Protein AF-A0A9D9SNJ2-F1 (afdb_monomer_lite)

Sequence (115 aa):
MTSITRQRAMQVLRLVGAPLLLAGVVWLAGPRAIWEAVQGADAGWLLAGLLCATLGNASAALRWAELARWLGHRVHPRWALTVYFKAVAVNALLPGAVVGGDMFRAWQLHRDGCA

Structure (mmCIF, N/CA/C/O backbone):
data_AF-A0A9D9SNJ2-F1
#
_entry.id   AF-A0A9D9SNJ2-F1
#
loop_
_atom_site.group_PDB
_atom_site.id
_atom_site.type_symbol
_atom_site.label_atom_id
_atom_site.label_alt_id
_atom_site.label_comp_id
_atom_site.label_asym_id
_atom_site.label_entity_id
_atom_site.label_seq_id
_atom_site.pdbx_PDB_ins_code
_atom_site.Cartn_x
_atom_site.Cartn_y
_atom_site.Cartn_z
_atom_site.occupancy
_atom_site.B_iso_or_equiv
_atom_site.auth_seq_id
_atom_site.auth_comp_id
_atom_site.auth_asym_id
_atom_site.auth_atom_id
_atom_site.pdbx_PDB_model_num
ATOM 1 N N . MET A 1 1 ? -19.677 -31.912 -11.776 1.00 51.88 1 MET A N 1
ATOM 2 C CA . MET A 1 1 ? -20.641 -31.102 -10.987 1.00 51.88 1 MET A CA 1
ATOM 3 C C . MET A 1 1 ? -20.180 -30.765 -9.562 1.00 51.88 1 MET A C 1
ATOM 5 O O . MET A 1 1 ? -20.664 -29.783 -9.024 1.00 51.88 1 MET A O 1
ATOM 9 N N . THR A 1 2 ? -19.223 -31.478 -8.957 1.00 57.94 2 THR A N 1
ATOM 10 C CA . THR A 1 2 ? -18.704 -31.206 -7.594 1.00 57.94 2 THR A CA 1
ATOM 11 C C . THR A 1 2 ? -17.737 -30.012 -7.489 1.00 57.94 2 THR A C 1
ATOM 13 O O . THR A 1 2 ? -17.614 -29.409 -6.423 1.00 57.94 2 THR A O 1
ATOM 16 N N . SER A 1 3 ? -17.076 -29.618 -8.585 1.00 61.44 3 SER A N 1
ATOM 17 C CA . SER A 1 3 ? -16.119 -28.496 -8.608 1.00 61.44 3 SER A CA 1
ATOM 18 C C . SER A 1 3 ? -16.778 -27.125 -8.409 1.00 61.44 3 SER A C 1
ATOM 20 O O . SER A 1 3 ? -16.258 -26.299 -7.662 1.00 61.44 3 SER A O 1
ATOM 22 N N . ILE A 1 4 ? -17.950 -26.902 -9.015 1.00 65.25 4 ILE A N 1
ATOM 23 C CA . ILE A 1 4 ? -18.662 -25.613 -8.993 1.00 65.25 4 ILE A CA 1
ATOM 24 C C . ILE A 1 4 ? -19.134 -25.268 -7.572 1.00 65.25 4 ILE A C 1
ATOM 26 O O . ILE A 1 4 ? -18.985 -24.129 -7.128 1.00 65.25 4 ILE A O 1
ATOM 30 N N . THR A 1 5 ? -19.638 -26.251 -6.821 1.00 75.94 5 THR A N 1
ATOM 31 C CA . THR A 1 5 ? -20.114 -26.061 -5.440 1.00 75.94 5 THR A CA 1
ATOM 32 C C . THR A 1 5 ? -18.968 -25.720 -4.488 1.00 75.9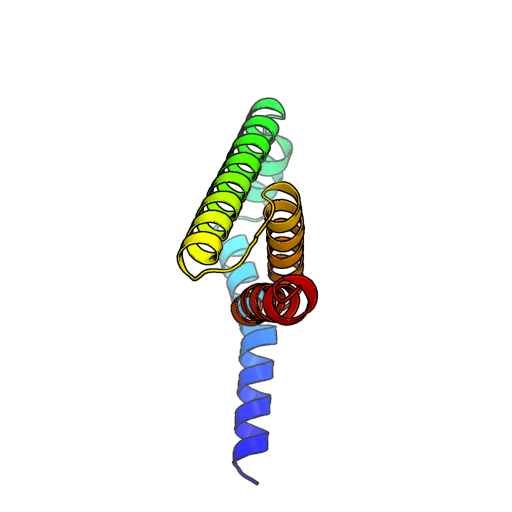4 5 THR A C 1
ATOM 34 O O . THR A 1 5 ? -19.084 -24.790 -3.691 1.00 75.94 5 THR A O 1
ATOM 37 N N . ARG A 1 6 ? -17.821 -26.402 -4.621 1.00 76.62 6 ARG A N 1
ATOM 38 C CA . ARG A 1 6 ? -16.612 -26.116 -3.830 1.00 76.62 6 ARG A CA 1
ATOM 39 C C . ARG A 1 6 ? -16.067 -24.716 -4.118 1.00 76.62 6 ARG A C 1
ATOM 41 O O . ARG A 1 6 ? -15.659 -24.009 -3.201 1.00 76.62 6 ARG A O 1
ATOM 48 N N . GLN A 1 7 ? -16.083 -24.305 -5.383 1.00 75.38 7 GLN A N 1
ATOM 49 C CA . GLN A 1 7 ? -15.572 -23.004 -5.806 1.00 75.38 7 GLN A CA 1
ATOM 50 C C . GLN A 1 7 ? -16.447 -21.852 -5.289 1.00 75.38 7 GLN A C 1
ATOM 52 O O . GLN A 1 7 ? -15.910 -20.885 -4.750 1.00 75.38 7 GLN A O 1
ATOM 57 N N . ARG A 1 8 ? -17.779 -21.993 -5.340 1.00 76.44 8 ARG A N 1
ATOM 58 C CA . ARG A 1 8 ? -18.719 -21.024 -4.748 1.00 76.44 8 ARG A CA 1
ATOM 59 C C . ARG A 1 8 ? -18.599 -20.947 -3.227 1.00 76.44 8 ARG A C 1
ATOM 61 O O . ARG A 1 8 ? -18.558 -19.849 -2.682 1.00 76.44 8 ARG A O 1
ATOM 68 N N . ALA A 1 9 ? -18.474 -22.086 -2.544 1.00 79.94 9 ALA A N 1
ATOM 69 C CA . ALA A 1 9 ? -18.284 -22.117 -1.094 1.00 79.94 9 ALA A CA 1
ATOM 70 C C . ALA A 1 9 ? -16.997 -21.388 -0.667 1.00 79.94 9 ALA A C 1
ATOM 72 O O . ALA A 1 9 ? -17.021 -20.587 0.263 1.00 79.94 9 ALA A O 1
ATOM 73 N N . MET A 1 10 ? -15.887 -21.587 -1.386 1.00 79.31 10 MET A N 1
ATOM 74 C CA . MET A 1 10 ? -14.646 -20.846 -1.125 1.00 79.31 10 MET A CA 1
ATOM 75 C C . MET A 1 10 ? -14.757 -19.351 -1.447 1.00 79.31 10 MET A C 1
ATOM 77 O O . MET A 1 10 ? -14.142 -18.540 -0.758 1.00 79.31 10 MET A O 1
ATOM 81 N N . GLN A 1 11 ? -15.517 -18.965 -2.478 1.00 79.75 11 GLN A N 1
ATOM 82 C CA . GLN A 1 11 ? -15.770 -17.553 -2.788 1.00 79.75 11 GLN A CA 1
ATOM 83 C C . GLN A 1 11 ? -16.557 -16.873 -1.668 1.00 79.75 11 GLN A C 1
ATOM 85 O O . GLN A 1 11 ? -16.154 -15.806 -1.217 1.00 79.75 11 GLN A O 1
ATOM 90 N N . VAL A 1 12 ? -17.620 -17.512 -1.174 1.00 82.25 12 VAL A N 1
ATOM 91 C CA . VAL A 1 12 ? -18.399 -17.016 -0.031 1.00 82.25 12 VAL A CA 1
ATOM 92 C C . VAL A 1 12 ? -17.526 -16.946 1.218 1.00 82.25 12 VAL A C 1
ATOM 94 O O . VAL A 1 12 ? -17.496 -15.913 1.877 1.00 82.25 12 VAL A O 1
ATOM 97 N N . LEU A 1 13 ? -16.742 -17.989 1.504 1.00 84.69 13 LEU A N 1
ATOM 98 C CA . LEU A 1 13 ? -15.820 -17.992 2.639 1.00 84.69 13 LEU A CA 1
ATOM 99 C C . LEU A 1 13 ? -14.796 -16.852 2.555 1.00 84.69 13 LEU A C 1
ATOM 101 O O . LEU A 1 13 ? -14.506 -16.227 3.566 1.00 84.69 13 LEU A O 1
ATOM 105 N N . ARG A 1 14 ? -14.262 -16.541 1.370 1.00 79.88 14 ARG A N 1
ATOM 106 C CA . ARG A 1 14 ? -13.343 -15.407 1.184 1.00 79.88 14 ARG A CA 1
ATOM 107 C C . ARG A 1 14 ? -14.043 -14.060 1.341 1.00 79.88 14 ARG A C 1
ATOM 109 O O . ARG A 1 14 ? -13.520 -13.192 2.031 1.00 79.88 14 A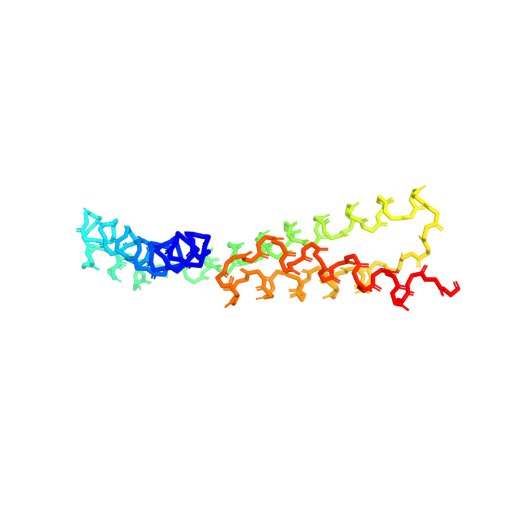RG A O 1
ATOM 116 N N . LEU A 1 15 ? -15.207 -13.898 0.713 1.00 83.31 15 LEU A N 1
ATOM 117 C CA . LEU A 1 15 ? -15.967 -12.647 0.725 1.00 83.31 15 LEU A CA 1
ATOM 118 C C . LEU A 1 15 ? -16.533 -12.315 2.102 1.00 83.31 15 LEU A C 1
ATOM 120 O O . LEU A 1 15 ? -16.617 -11.144 2.439 1.00 83.31 15 LEU A O 1
ATOM 124 N N . VAL A 1 16 ? -16.914 -13.325 2.883 1.00 86.25 16 VAL A N 1
ATOM 125 C CA . VAL A 1 16 ? -17.545 -13.156 4.199 1.00 86.25 16 VAL A CA 1
ATOM 126 C C . VAL A 1 16 ? -16.529 -13.328 5.327 1.00 86.25 16 VAL A C 1
ATOM 128 O O . VAL A 1 16 ? -16.556 -12.587 6.304 1.00 86.25 16 VAL A O 1
ATOM 131 N N . GLY A 1 17 ? -15.582 -14.253 5.182 1.00 87.25 17 GLY A N 1
ATOM 132 C CA . GLY A 1 17 ? -14.545 -14.507 6.180 1.00 87.25 17 GLY A CA 1
ATOM 133 C C . GLY A 1 17 ? -13.588 -13.333 6.354 1.00 87.25 17 GLY A C 1
ATOM 134 O O . GLY A 1 17 ? -13.270 -12.990 7.485 1.00 87.25 17 GLY A O 1
ATOM 135 N N . ALA A 1 18 ? -13.173 -12.668 5.270 1.00 83.75 18 ALA A N 1
ATOM 136 C CA . ALA A 1 18 ? -12.308 -11.491 5.369 1.00 83.75 18 ALA A CA 1
ATOM 137 C C . ALA A 1 18 ? -12.941 -10.336 6.181 1.00 83.75 18 ALA A C 1
ATOM 139 O O . ALA A 1 18 ? -12.311 -9.890 7.142 1.00 83.75 18 ALA A O 1
ATOM 140 N N . PRO A 1 19 ? -14.172 -9.866 5.884 1.00 88.19 19 PRO A N 1
ATOM 141 C CA . PRO A 1 19 ? -14.808 -8.824 6.685 1.00 88.19 19 PRO A CA 1
ATOM 142 C C . PRO A 1 19 ? -15.185 -9.298 8.090 1.00 88.19 19 PRO A C 1
ATOM 144 O O . PRO A 1 19 ? -15.089 -8.497 9.011 1.00 88.19 19 PRO A O 1
ATOM 147 N N . LEU A 1 20 ? -15.554 -10.570 8.295 1.00 91.38 20 LEU A N 1
ATOM 148 C CA . LEU A 1 20 ? -15.792 -11.106 9.644 1.00 91.38 20 LEU A CA 1
ATOM 149 C C . LEU A 1 20 ? -14.529 -11.073 10.503 1.00 91.38 20 LEU A C 1
ATOM 151 O O . LEU A 1 20 ? -14.587 -10.662 11.658 1.00 91.38 20 LEU A O 1
ATOM 155 N N . LEU A 1 21 ? -13.390 -11.484 9.945 1.00 90.25 21 LEU A N 1
ATOM 156 C CA . LEU A 1 21 ? -12.107 -11.428 10.640 1.00 90.25 21 LEU A CA 1
ATOM 157 C C . LEU A 1 21 ? -11.718 -9.983 10.948 1.00 90.25 21 LEU A C 1
ATOM 159 O O . LEU A 1 21 ? -11.345 -9.686 12.079 1.00 90.25 21 LEU A O 1
ATOM 163 N N . LEU A 1 22 ? -11.859 -9.076 9.976 1.00 88.69 22 LEU A N 1
ATOM 164 C CA . LEU A 1 22 ? -11.593 -7.655 10.185 1.00 88.69 22 LEU A CA 1
ATOM 165 C C . LEU A 1 22 ? -12.501 -7.068 11.275 1.00 88.69 22 LEU A C 1
ATOM 167 O O . LEU A 1 22 ? -12.011 -6.396 12.178 1.00 88.69 22 LEU A O 1
ATOM 171 N N . ALA A 1 23 ? -13.802 -7.361 11.231 1.00 90.81 23 ALA A N 1
ATOM 172 C CA . ALA A 1 23 ? -14.762 -6.931 12.242 1.00 90.81 23 ALA A CA 1
ATOM 173 C C . ALA A 1 23 ? -14.421 -7.504 13.623 1.00 90.81 23 ALA A C 1
ATOM 175 O O . ALA A 1 23 ? -14.473 -6.776 14.608 1.00 90.81 23 ALA A O 1
ATOM 176 N N . GLY A 1 24 ? -14.012 -8.773 13.693 1.00 93.62 24 GLY A N 1
ATOM 177 C CA . GLY A 1 24 ? -13.547 -9.407 14.924 1.00 93.62 24 GLY A CA 1
ATOM 178 C C . GLY A 1 24 ? -12.326 -8.702 15.514 1.00 93.62 24 GLY A C 1
ATOM 179 O O . GLY A 1 24 ? -12.319 -8.390 16.700 1.00 93.62 24 GLY A O 1
ATOM 180 N N . VAL A 1 25 ? -11.328 -8.374 14.689 1.00 92.19 25 VAL A N 1
ATOM 181 C CA . VAL A 1 25 ? -10.136 -7.622 15.121 1.00 92.19 25 VAL A CA 1
ATOM 182 C C . VAL A 1 25 ? -10.509 -6.222 15.608 1.00 92.19 25 VAL A C 1
ATOM 184 O O . VAL A 1 25 ? -10.067 -5.816 16.678 1.00 92.19 25 VAL A O 1
ATOM 187 N N . VAL A 1 26 ? -11.351 -5.497 14.866 1.00 91.75 26 VAL A N 1
ATOM 188 C CA . VAL A 1 26 ? -11.827 -4.156 15.251 1.00 91.75 26 VAL A CA 1
ATOM 189 C C . VAL A 1 26 ? -12.606 -4.202 16.565 1.00 91.75 26 VAL A C 1
ATOM 191 O O . VAL A 1 26 ? -12.459 -3.320 17.408 1.00 91.75 26 VAL A O 1
ATOM 194 N N . TRP A 1 27 ? -13.420 -5.238 16.758 1.00 92.75 27 TRP A N 1
ATOM 195 C CA . TRP A 1 27 ? -14.198 -5.414 17.976 1.00 92.75 27 TRP A CA 1
ATOM 196 C C . TRP A 1 27 ? -13.306 -5.731 19.182 1.00 92.75 27 TRP A C 1
ATOM 198 O O . TRP A 1 27 ? -13.468 -5.107 20.227 1.00 92.75 27 TRP A O 1
ATOM 208 N N . LEU A 1 28 ? -12.316 -6.617 19.016 1.00 92.69 28 LEU A N 1
ATOM 209 C CA . LEU A 1 28 ? -11.330 -6.958 20.051 1.00 92.69 28 LEU A CA 1
ATOM 210 C C . LEU A 1 28 ? -10.426 -5.778 20.426 1.00 92.69 28 LEU A C 1
ATOM 212 O O . LEU A 1 28 ? -10.106 -5.601 21.597 1.00 92.69 28 LEU A O 1
ATOM 216 N N . ALA A 1 29 ? -10.024 -4.966 19.448 1.00 88.94 29 ALA A N 1
ATOM 217 C CA . ALA A 1 29 ? -9.223 -3.764 19.674 1.00 88.94 29 ALA A CA 1
ATOM 218 C C . ALA A 1 29 ? -10.031 -2.608 20.297 1.00 88.94 29 ALA A C 1
ATOM 220 O O . ALA A 1 29 ? -9.448 -1.650 20.798 1.00 88.94 29 ALA A O 1
ATOM 221 N N . GLY A 1 30 ? -11.363 -2.695 20.281 1.00 90.19 30 GLY A N 1
ATOM 222 C CA . GLY A 1 30 ? -12.256 -1.652 20.763 1.00 90.19 30 GLY A CA 1
ATOM 223 C C . GLY A 1 30 ? -12.508 -0.586 19.687 1.00 90.19 30 GLY A C 1
ATOM 224 O O . GLY A 1 30 ? -11.662 0.282 19.468 1.00 90.19 30 GLY A O 1
ATOM 225 N N . PRO A 1 31 ? -13.694 -0.554 19.051 1.00 89.25 31 PRO A N 1
ATOM 226 C CA . PRO A 1 31 ? -13.968 0.376 17.953 1.00 89.25 31 PRO A CA 1
ATOM 227 C C . PRO A 1 31 ? -13.887 1.848 18.381 1.00 89.25 31 PRO A C 1
ATOM 229 O O . PRO A 1 31 ? -13.478 2.694 17.590 1.00 89.25 31 PRO A O 1
ATOM 232 N N . ARG A 1 32 ? -14.227 2.157 19.641 1.00 89.19 32 ARG A N 1
ATOM 233 C CA . ARG A 1 32 ? -14.069 3.508 20.206 1.00 89.19 32 ARG A CA 1
ATOM 234 C C . ARG A 1 32 ? -12.604 3.906 20.356 1.00 89.19 32 ARG A C 1
ATOM 236 O O . ARG A 1 32 ? -12.252 5.001 19.945 1.00 89.19 32 ARG A O 1
ATOM 243 N N . ALA A 1 33 ? -11.760 3.004 20.853 1.00 88.19 33 ALA A N 1
ATOM 244 C CA . ALA A 1 33 ? -10.330 3.261 20.992 1.00 88.19 33 ALA A CA 1
ATOM 245 C C . ALA A 1 33 ? -9.669 3.492 19.624 1.00 88.19 33 ALA A C 1
ATOM 247 O O . ALA A 1 33 ? -8.860 4.403 19.474 1.00 88.19 33 ALA A O 1
ATOM 248 N N . ILE A 1 34 ? -10.069 2.727 18.600 1.00 88.94 34 ILE A N 1
ATOM 249 C CA . ILE A 1 34 ? -9.627 2.958 17.216 1.00 88.94 34 ILE A CA 1
ATOM 250 C C . ILE A 1 34 ? -10.074 4.339 16.729 1.00 88.94 34 ILE A C 1
ATOM 252 O O . ILE A 1 34 ? -9.276 5.073 16.154 1.00 88.94 34 ILE A O 1
ATOM 256 N N . TRP A 1 35 ? -11.339 4.702 16.951 1.00 91.31 35 TRP A N 1
ATOM 257 C CA . TRP A 1 35 ? -11.868 5.992 16.515 1.00 91.31 35 TRP A CA 1
ATOM 258 C C . TRP A 1 35 ? -11.149 7.172 17.178 1.00 91.31 35 TRP A C 1
ATOM 260 O O . TRP A 1 35 ? -10.746 8.111 16.497 1.00 91.31 35 TRP A O 1
ATOM 270 N N . GLU A 1 36 ? -10.927 7.097 18.488 1.00 91.25 36 GLU A N 1
ATOM 271 C CA . GLU A 1 36 ? -10.183 8.103 19.250 1.00 91.25 36 GLU A CA 1
ATOM 272 C C . GLU A 1 36 ? -8.727 8.200 18.783 1.00 91.25 36 GLU A C 1
ATOM 274 O O . GLU A 1 36 ? -8.224 9.304 18.583 1.00 91.25 36 GLU A O 1
ATOM 279 N N . ALA A 1 37 ? -8.070 7.068 18.515 1.00 88.38 37 ALA A N 1
ATOM 280 C CA . ALA A 1 37 ? -6.713 7.048 17.973 1.00 88.38 37 ALA A CA 1
ATOM 281 C C . ALA A 1 37 ? -6.630 7.688 16.577 1.00 88.38 37 ALA A C 1
ATOM 283 O O . ALA A 1 37 ? -5.665 8.387 16.279 1.00 88.38 37 ALA A O 1
ATOM 284 N N . VAL A 1 38 ? -7.643 7.484 15.728 1.00 87.88 38 VAL A N 1
ATOM 285 C CA . VAL A 1 38 ? -7.719 8.120 14.404 1.00 87.88 38 VAL A CA 1
ATOM 286 C C . VAL A 1 38 ? -7.956 9.625 14.525 1.00 87.88 38 VAL A C 1
ATOM 288 O O . VAL A 1 38 ? -7.342 10.389 13.787 1.00 87.88 38 VAL A O 1
ATOM 291 N N . GLN A 1 39 ? -8.806 10.073 15.455 1.00 89.38 39 GLN A N 1
ATOM 292 C CA . GLN A 1 39 ? -9.043 11.506 15.668 1.00 89.38 39 GLN A CA 1
ATOM 293 C C . GLN A 1 39 ? -7.854 12.224 16.312 1.00 89.38 39 GLN A C 1
ATOM 295 O O . GLN A 1 39 ? -7.600 13.383 15.994 1.00 89.38 39 GLN A O 1
ATOM 300 N N . GLY A 1 40 ? -7.127 11.545 17.199 1.00 87.88 40 GLY A N 1
ATOM 301 C CA . GLY A 1 40 ? -5.915 12.061 17.832 1.00 87.88 40 GLY A CA 1
ATOM 302 C C . GLY A 1 40 ? -4.652 11.902 16.986 1.00 87.88 40 GLY A C 1
ATOM 303 O O . GLY A 1 40 ? -3.569 12.251 17.453 1.00 87.88 40 GLY A O 1
ATOM 304 N N . ALA A 1 41 ? -4.757 11.352 15.773 1.00 87.62 41 ALA A N 1
ATOM 305 C CA . ALA A 1 41 ? -3.604 11.124 14.919 1.0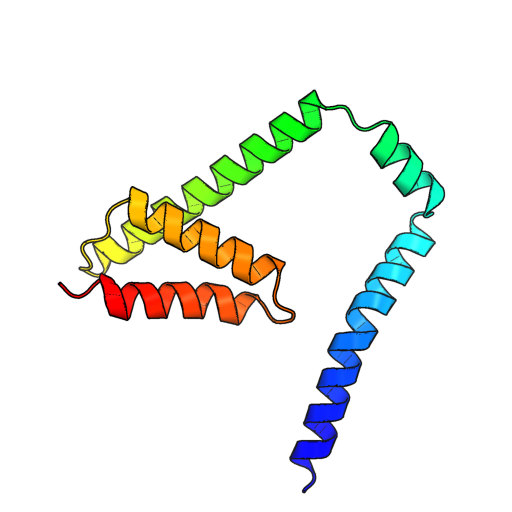0 87.62 41 ALA A CA 1
ATOM 306 C C . ALA A 1 41 ? -2.994 12.455 14.458 1.00 87.62 41 ALA A C 1
ATOM 308 O O . ALA A 1 41 ? -3.656 13.297 13.851 1.00 87.62 41 ALA A O 1
ATOM 309 N N . ASP A 1 42 ? -1.699 12.621 14.713 1.00 91.12 42 ASP A N 1
ATOM 310 C CA . ASP A 1 42 ? -0.959 13.798 14.284 1.00 91.12 42 ASP A CA 1
ATOM 311 C C . ASP A 1 42 ? -0.773 13.807 12.757 1.00 91.12 42 ASP A C 1
ATOM 313 O O . ASP A 1 42 ? -0.270 12.853 12.152 1.00 91.12 42 ASP A O 1
ATOM 317 N N . ALA A 1 43 ? -1.159 14.916 12.125 1.00 90.50 43 ALA A N 1
ATOM 318 C CA . ALA A 1 43 ? -1.094 15.068 10.676 1.00 90.50 43 ALA A CA 1
ATOM 319 C C . ALA A 1 43 ? 0.346 15.023 10.132 1.00 90.50 43 ALA A C 1
ATOM 321 O O . ALA A 1 43 ? 0.561 14.557 9.011 1.00 90.50 43 ALA A O 1
ATOM 322 N N . GLY A 1 44 ? 1.335 15.471 10.912 1.00 93.19 44 GLY A N 1
ATOM 323 C CA . GLY A 1 44 ? 2.748 15.419 10.545 1.00 93.19 44 GLY A CA 1
ATOM 324 C C . GLY A 1 44 ? 3.261 13.984 10.473 1.00 93.19 44 GLY A C 1
ATOM 325 O O . GLY A 1 44 ? 3.888 13.602 9.485 1.00 93.19 44 GLY A O 1
ATOM 326 N N . TRP A 1 45 ? 2.923 13.157 11.462 1.00 92.06 45 TRP A N 1
ATOM 327 C CA . TRP A 1 45 ? 3.246 11.729 11.451 1.00 92.06 45 TRP A CA 1
ATOM 328 C C . TRP A 1 45 ? 2.517 10.964 10.346 1.00 92.06 45 TRP A C 1
ATOM 330 O O . TRP A 1 45 ? 3.121 10.105 9.700 1.00 92.06 45 TRP A O 1
ATOM 340 N N . LEU A 1 46 ? 1.256 11.303 10.068 1.00 91.12 46 LEU A N 1
ATOM 341 C CA . LEU A 1 46 ? 0.525 10.739 8.930 1.00 91.12 46 LEU A CA 1
ATOM 342 C C . LEU A 1 46 ? 1.198 11.092 7.598 1.00 91.12 46 LEU A C 1
ATOM 344 O O . LEU A 1 46 ? 1.378 10.218 6.747 1.00 91.12 46 LEU A O 1
ATOM 348 N N . LEU A 1 47 ? 1.624 12.347 7.428 1.00 93.56 47 LEU A N 1
ATOM 349 C CA . LEU A 1 47 ? 2.331 12.789 6.229 1.00 93.56 47 LEU A CA 1
ATOM 350 C C . LEU A 1 47 ? 3.696 12.107 6.096 1.00 93.56 47 LEU A C 1
ATOM 352 O O . LEU A 1 47 ? 4.044 11.645 5.011 1.00 93.56 47 LEU A O 1
ATOM 356 N N . ALA A 1 48 ? 4.451 11.988 7.189 1.00 94.00 48 ALA A N 1
ATOM 357 C CA . ALA A 1 48 ? 5.721 11.271 7.203 1.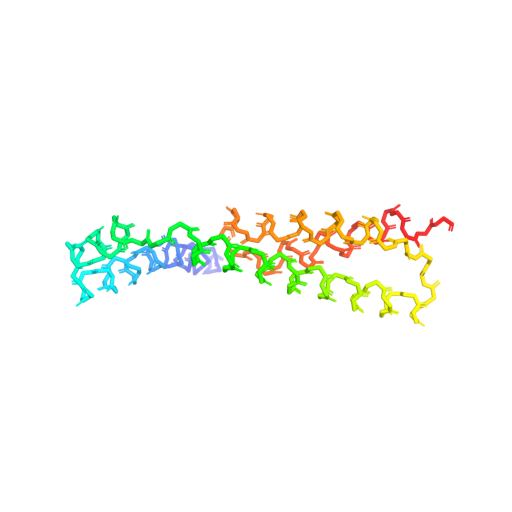00 94.00 48 ALA A CA 1
ATOM 358 C C . ALA A 1 48 ? 5.529 9.797 6.814 1.00 94.00 48 ALA A C 1
ATOM 360 O O . ALA A 1 48 ? 6.254 9.283 5.963 1.00 94.00 48 ALA A O 1
ATOM 361 N N . GLY A 1 49 ? 4.504 9.137 7.361 1.00 92.00 49 GLY A N 1
ATOM 362 C CA . GLY A 1 49 ? 4.126 7.775 6.989 1.00 92.00 49 GLY A CA 1
ATOM 363 C C . GLY A 1 49 ? 3.776 7.649 5.505 1.00 92.00 49 GLY A C 1
ATOM 364 O O . GLY A 1 49 ? 4.269 6.744 4.830 1.00 92.00 49 GLY A O 1
ATOM 365 N N . LEU A 1 50 ? 2.994 8.590 4.967 1.00 91.12 50 LEU A N 1
ATOM 366 C CA . LEU A 1 50 ? 2.640 8.636 3.548 1.00 91.12 50 LEU A CA 1
ATOM 367 C C . LEU A 1 50 ? 3.872 8.821 2.653 1.00 91.12 50 LEU A C 1
ATOM 369 O O . LEU A 1 50 ? 4.009 8.126 1.642 1.00 91.12 50 LEU A O 1
ATOM 373 N N . LEU A 1 51 ? 4.785 9.722 3.019 1.00 93.56 51 LEU A N 1
ATOM 374 C CA . LEU A 1 51 ? 6.032 9.946 2.290 1.00 93.56 51 LEU A CA 1
ATOM 375 C C . LEU A 1 51 ? 6.916 8.697 2.322 1.00 93.56 51 LEU A C 1
ATOM 377 O O . LEU A 1 51 ? 7.366 8.246 1.270 1.00 93.56 51 LEU A O 1
ATOM 381 N N . CYS A 1 52 ? 7.094 8.081 3.491 1.00 94.00 52 CYS A N 1
ATOM 382 C CA . CYS A 1 52 ? 7.840 6.833 3.640 1.00 94.00 52 CYS A CA 1
ATOM 383 C C . CYS A 1 52 ? 7.237 5.701 2.799 1.00 94.00 52 CYS A C 1
ATOM 385 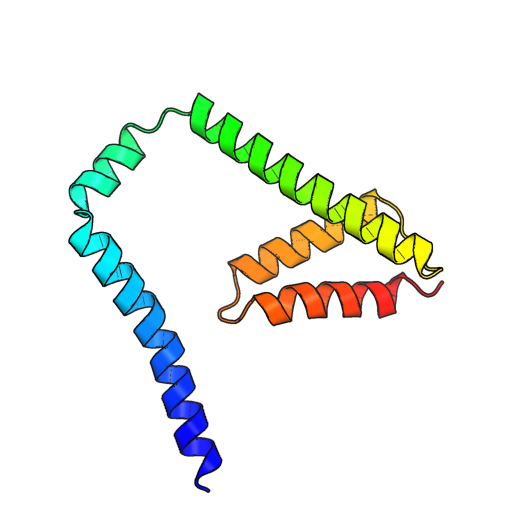O O . CYS A 1 52 ? 7.963 5.021 2.073 1.00 94.00 52 CYS A O 1
ATOM 387 N N . ALA A 1 53 ? 5.913 5.525 2.827 1.00 89.44 53 ALA A N 1
ATOM 388 C CA . ALA A 1 53 ? 5.226 4.530 2.009 1.00 89.44 53 ALA A CA 1
ATOM 389 C C . ALA A 1 53 ? 5.400 4.811 0.507 1.00 89.44 53 ALA A C 1
ATOM 391 O O . ALA A 1 53 ? 5.653 3.893 -0.277 1.00 89.44 53 ALA A O 1
ATOM 392 N N . THR A 1 54 ? 5.312 6.075 0.093 1.00 89.50 54 THR A N 1
ATOM 393 C CA . THR A 1 54 ? 5.489 6.492 -1.306 1.00 89.50 54 THR A CA 1
ATOM 394 C C . THR A 1 54 ? 6.915 6.223 -1.783 1.00 89.50 54 THR A C 1
ATOM 396 O O . THR A 1 54 ? 7.106 5.632 -2.846 1.00 89.50 54 THR A O 1
ATOM 399 N N . LEU A 1 55 ? 7.918 6.586 -0.980 1.00 91.44 55 LEU A N 1
ATOM 400 C CA . LEU A 1 55 ? 9.331 6.342 -1.275 1.00 91.44 55 LEU A CA 1
ATOM 401 C C . LEU A 1 55 ? 9.658 4.845 -1.289 1.00 91.44 55 LEU A C 1
ATOM 403 O O . LEU A 1 55 ? 10.382 4.386 -2.174 1.00 91.44 55 LEU A O 1
ATOM 407 N N . GLY A 1 56 ? 9.085 4.062 -0.373 1.00 89.56 56 GLY A N 1
ATOM 408 C CA . GLY A 1 56 ? 9.215 2.604 -0.366 1.00 89.56 56 GLY A CA 1
ATOM 409 C C . GLY A 1 56 ? 8.670 1.966 -1.647 1.00 89.56 56 GLY A C 1
ATOM 410 O O . GLY A 1 56 ? 9.362 1.177 -2.293 1.00 89.56 56 GLY A O 1
ATOM 411 N N . ASN A 1 57 ? 7.471 2.371 -2.078 1.00 87.38 57 ASN A N 1
ATOM 412 C CA . ASN A 1 57 ? 6.882 1.908 -3.339 1.00 87.38 57 ASN A CA 1
ATOM 413 C C . ASN A 1 57 ? 7.696 2.356 -4.560 1.00 87.38 57 ASN A C 1
ATOM 415 O O . ASN A 1 57 ? 7.920 1.561 -5.472 1.00 87.38 57 ASN A O 1
ATOM 419 N N . ALA A 1 58 ? 8.194 3.595 -4.569 1.00 87.81 58 ALA A N 1
ATOM 420 C CA . ALA A 1 58 ? 9.059 4.088 -5.637 1.00 87.81 58 ALA A CA 1
ATOM 421 C C . ALA A 1 58 ? 10.360 3.279 -5.736 1.00 87.81 58 ALA A C 1
ATOM 423 O O . ALA A 1 58 ? 10.762 2.878 -6.826 1.00 87.81 58 ALA A O 1
ATOM 424 N N . SER A 1 59 ? 10.974 2.964 -4.596 1.00 89.00 59 SER A N 1
ATOM 425 C CA . SER A 1 59 ? 12.199 2.159 -4.527 1.00 89.00 59 SER A CA 1
ATOM 426 C C . SER A 1 59 ? 11.963 0.745 -5.063 1.00 89.00 59 SER A C 1
ATOM 428 O O . SER A 1 59 ? 12.757 0.226 -5.849 1.00 89.00 59 SER A O 1
ATOM 430 N N . ALA A 1 60 ? 10.829 0.134 -4.708 1.00 86.69 60 ALA A N 1
ATOM 431 C CA . ALA A 1 60 ? 10.429 -1.166 -5.234 1.00 86.69 60 ALA A CA 1
ATOM 432 C C . ALA A 1 60 ? 10.157 -1.133 -6.750 1.00 86.69 60 ALA A C 1
ATOM 434 O O . ALA A 1 60 ? 10.521 -2.080 -7.452 1.00 86.69 60 ALA A O 1
ATOM 435 N N . ALA A 1 61 ? 9.576 -0.043 -7.262 1.00 86.88 61 ALA A N 1
ATOM 436 C CA . ALA A 1 61 ? 9.347 0.164 -8.690 1.00 86.88 61 ALA A CA 1
ATOM 437 C C . ALA A 1 61 ? 10.656 0.288 -9.480 1.00 86.88 61 ALA A C 1
ATOM 439 O O . ALA A 1 61 ? 10.809 -0.353 -10.518 1.00 86.88 61 ALA A O 1
ATOM 440 N N . LEU A 1 62 ? 11.613 1.070 -8.974 1.00 86.56 62 LEU A N 1
ATOM 441 C CA . LEU A 1 62 ? 12.930 1.233 -9.593 1.00 86.56 62 LEU A CA 1
ATOM 442 C C . LEU A 1 62 ? 13.720 -0.076 -9.579 1.00 86.56 62 LEU A C 1
ATOM 444 O O . LEU A 1 62 ? 14.283 -0.462 -10.599 1.00 86.56 62 LEU A O 1
ATOM 448 N N . ARG A 1 63 ? 13.683 -0.816 -8.465 1.00 89.56 63 ARG A N 1
ATOM 449 C CA . ARG A 1 63 ? 14.295 -2.149 -8.376 1.00 89.56 63 ARG A CA 1
ATOM 450 C C . ARG A 1 63 ? 13.722 -3.107 -9.422 1.00 89.56 63 ARG A C 1
ATOM 452 O O . ARG A 1 63 ? 14.464 -3.871 -10.030 1.00 89.56 63 ARG A O 1
ATOM 459 N N . TRP A 1 64 ? 12.407 -3.069 -9.635 1.00 84.19 64 TRP A N 1
ATOM 460 C CA . TRP A 1 64 ? 11.761 -3.868 -10.674 1.00 84.19 64 TRP A CA 1
ATOM 461 C C . TRP A 1 64 ? 12.160 -3.416 -12.087 1.00 84.19 64 TRP A C 1
ATOM 463 O O . TRP A 1 64 ? 12.404 -4.261 -12.944 1.00 84.19 64 TRP A O 1
ATOM 473 N N . ALA A 1 65 ? 12.295 -2.106 -12.321 1.00 85.06 65 ALA A N 1
ATOM 474 C CA . ALA A 1 65 ? 12.771 -1.565 -13.593 1.00 85.06 65 ALA A CA 1
ATOM 475 C C . ALA A 1 65 ? 14.194 -2.040 -13.924 1.00 85.06 65 ALA A C 1
ATOM 477 O O . ALA A 1 65 ? 14.447 -2.447 -15.055 1.00 85.06 65 ALA A O 1
ATOM 478 N N . GLU A 1 66 ? 15.101 -2.044 -12.944 1.00 86.44 66 GLU A N 1
ATOM 479 C CA . GLU A 1 66 ? 16.463 -2.558 -13.134 1.00 86.44 66 GLU A CA 1
ATOM 480 C C . GLU A 1 66 ? 16.484 -4.065 -13.397 1.00 86.44 66 GLU A C 1
ATOM 482 O O . GLU A 1 66 ? 17.207 -4.522 -14.280 1.00 86.44 66 GLU A O 1
ATOM 487 N N . LEU A 1 67 ? 15.636 -4.842 -12.715 1.00 87.12 67 LEU A N 1
ATOM 488 C CA . LEU A 1 67 ? 15.493 -6.270 -13.006 1.00 87.12 67 LEU A CA 1
ATOM 489 C C . LEU A 1 67 ? 15.016 -6.506 -14.450 1.00 87.12 67 LEU A C 1
ATOM 491 O O . LEU A 1 67 ? 15.553 -7.364 -15.144 1.00 87.12 67 LEU A O 1
ATOM 495 N N . ALA A 1 68 ? 14.042 -5.726 -14.924 1.00 84.31 68 ALA A N 1
ATOM 496 C CA . ALA A 1 68 ? 13.557 -5.815 -16.299 1.00 84.31 68 ALA A CA 1
ATOM 497 C C . ALA A 1 68 ? 14.630 -5.399 -17.325 1.00 84.31 68 ALA A C 1
ATOM 499 O O . ALA A 1 68 ? 14.763 -6.046 -18.364 1.00 84.31 68 ALA A O 1
ATOM 500 N N . ARG A 1 69 ? 15.438 -4.374 -17.014 1.00 84.88 69 ARG A N 1
ATOM 501 C CA . ARG A 1 69 ? 16.598 -3.968 -17.828 1.00 84.88 69 ARG A CA 1
ATOM 502 C C . ARG A 1 69 ? 17.662 -5.049 -17.901 1.00 84.88 69 ARG A C 1
ATOM 504 O O . ARG A 1 69 ? 18.185 -5.304 -18.982 1.00 84.88 69 ARG A O 1
ATOM 511 N N . TRP A 1 70 ? 17.952 -5.703 -16.781 1.00 86.06 70 TRP A N 1
ATOM 512 C CA . TRP A 1 70 ? 18.883 -6.826 -16.733 1.00 86.06 70 TRP A CA 1
ATOM 513 C C . TRP A 1 70 ? 18.406 -8.013 -17.584 1.00 86.06 70 TRP A C 1
ATOM 515 O O . TRP A 1 70 ? 19.213 -8.661 -18.242 1.00 86.06 70 TRP A O 1
ATOM 525 N N . LEU A 1 71 ? 17.091 -8.233 -17.662 1.00 86.31 71 LEU A N 1
ATOM 526 C CA . LEU A 1 71 ? 16.462 -9.220 -18.549 1.00 86.31 71 LEU A CA 1
ATOM 527 C C . LEU A 1 71 ? 16.402 -8.787 -20.031 1.00 86.31 71 LEU A C 1
ATOM 529 O O . LEU A 1 71 ? 15.826 -9.497 -20.850 1.00 86.31 71 LEU A O 1
ATOM 533 N N . GLY A 1 72 ? 16.992 -7.643 -20.392 1.00 82.69 72 GLY A N 1
ATOM 534 C CA . GLY A 1 72 ? 17.094 -7.162 -21.774 1.00 82.69 72 GLY A CA 1
ATOM 535 C C . GLY A 1 72 ? 15.970 -6.225 -22.227 1.00 82.69 72 GLY A C 1
ATOM 536 O O . GLY A 1 72 ? 15.990 -5.769 -23.369 1.00 82.69 72 GLY A O 1
ATOM 537 N N . HIS A 1 73 ? 15.014 -5.881 -21.358 1.00 81.25 73 HIS A N 1
ATOM 538 C CA . HIS A 1 73 ? 13.927 -4.962 -21.703 1.00 81.25 73 HIS A CA 1
ATOM 539 C C . HIS A 1 73 ? 14.319 -3.495 -21.485 1.00 81.25 73 HIS A C 1
ATOM 541 O O . HIS A 1 73 ? 14.825 -3.105 -20.432 1.00 81.25 73 HIS A O 1
ATOM 547 N N . ARG A 1 74 ? 14.025 -2.620 -22.452 1.00 77.00 74 ARG A N 1
ATOM 548 C CA . ARG A 1 74 ? 14.272 -1.175 -22.317 1.00 77.00 74 ARG A CA 1
ATOM 549 C C . ARG A 1 74 ? 13.152 -0.510 -21.520 1.00 77.00 74 ARG A C 1
ATOM 551 O O . ARG A 1 74 ? 12.196 0.008 -22.082 1.00 77.00 74 ARG A O 1
ATOM 558 N N . VAL A 1 75 ? 13.281 -0.503 -20.196 1.00 78.44 75 VAL A N 1
ATOM 559 C CA . VAL A 1 75 ? 12.279 0.094 -19.302 1.00 78.44 75 VAL A CA 1
ATOM 560 C C . VAL A 1 75 ? 12.717 1.481 -18.824 1.00 78.44 75 VAL A C 1
ATOM 562 O O . VAL A 1 75 ? 13.785 1.645 -18.232 1.00 78.44 75 VAL A O 1
ATOM 565 N N . HIS A 1 76 ? 11.877 2.495 -19.059 1.00 81.00 76 HIS A N 1
ATOM 566 C CA . HIS A 1 76 ? 12.113 3.854 -18.567 1.00 81.00 76 HIS A CA 1
ATOM 567 C C . HIS A 1 76 ? 11.639 4.000 -17.102 1.00 81.00 76 HIS A C 1
ATOM 569 O O . HIS A 1 76 ? 10.499 3.629 -16.802 1.00 81.00 76 HIS A O 1
ATOM 575 N N . PRO A 1 77 ? 12.422 4.612 -16.187 1.00 76.56 77 PRO A N 1
ATOM 576 C CA . PRO A 1 77 ? 12.085 4.695 -14.757 1.00 76.56 77 PRO A CA 1
ATOM 577 C C . PRO A 1 77 ? 10.718 5.331 -14.462 1.00 76.56 77 PRO A C 1
ATOM 579 O O . PRO A 1 77 ? 9.961 4.851 -13.622 1.00 76.56 77 PRO A O 1
ATOM 582 N N . ARG A 1 78 ? 10.359 6.390 -15.202 1.00 80.38 78 ARG A N 1
ATOM 583 C CA . ARG A 1 78 ? 9.058 7.080 -15.069 1.00 80.38 78 ARG A CA 1
ATOM 584 C C . ARG A 1 78 ? 7.863 6.197 -15.453 1.00 80.38 78 ARG A C 1
ATOM 586 O O . ARG A 1 78 ? 6.814 6.262 -14.809 1.00 80.38 78 ARG A O 1
ATOM 593 N N . TRP A 1 79 ? 8.020 5.365 -16.483 1.00 82.62 79 TRP A N 1
ATOM 594 C CA . TRP A 1 79 ? 6.989 4.405 -16.884 1.00 82.62 79 TRP A CA 1
ATOM 595 C C . TRP A 1 79 ? 6.862 3.302 -15.832 1.00 82.62 79 TRP A C 1
ATOM 597 O O . TRP A 1 79 ? 5.752 3.007 -15.397 1.00 82.62 79 TRP A O 1
ATOM 607 N N . ALA A 1 80 ? 7.991 2.783 -15.334 1.00 81.06 80 ALA A N 1
ATOM 608 C CA . ALA A 1 80 ? 8.001 1.749 -14.302 1.00 81.06 80 ALA A CA 1
ATOM 609 C C . ALA A 1 80 ? 7.304 2.217 -13.019 1.00 81.06 80 ALA A C 1
ATOM 611 O O . ALA A 1 80 ? 6.497 1.484 -12.453 1.00 81.06 80 ALA A O 1
ATOM 612 N N . LEU A 1 81 ? 7.543 3.467 -12.610 1.00 84.38 81 LEU A N 1
ATOM 613 C CA . LEU A 1 81 ? 6.862 4.089 -11.477 1.00 84.38 81 LEU A CA 1
ATOM 614 C C . LEU A 1 81 ? 5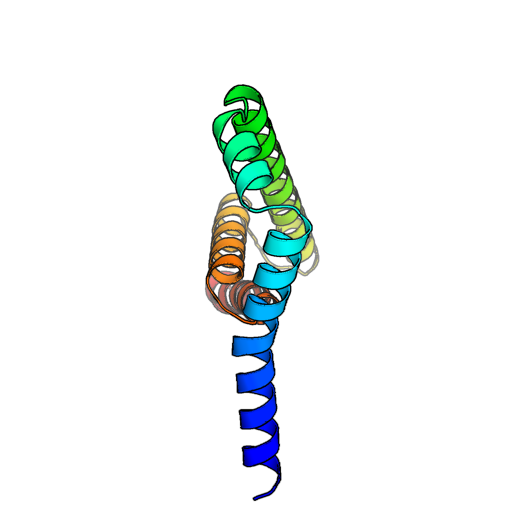.345 4.138 -11.702 1.00 84.38 81 LEU A C 1
ATOM 616 O O . LEU A 1 81 ? 4.577 3.657 -10.875 1.00 84.38 81 LEU A O 1
ATOM 620 N N . THR A 1 82 ? 4.907 4.639 -12.858 1.00 83.88 82 THR A N 1
ATOM 621 C CA . THR A 1 82 ? 3.479 4.743 -13.201 1.00 83.88 82 THR A CA 1
ATOM 622 C C . THR A 1 82 ? 2.794 3.374 -13.203 1.00 83.88 82 THR A C 1
ATOM 624 O O . THR A 1 82 ? 1.716 3.217 -12.629 1.00 83.88 82 THR A O 1
ATOM 627 N N . VAL A 1 83 ? 3.420 2.365 -13.815 1.00 82.81 83 VAL A N 1
ATOM 628 C CA . VAL A 1 83 ? 2.905 0.989 -13.850 1.00 82.81 83 VAL A CA 1
ATOM 629 C C . VAL A 1 83 ? 2.857 0.386 -12.450 1.00 82.81 83 VAL A C 1
ATOM 631 O O . VAL A 1 83 ? 1.874 -0.264 -12.099 1.00 82.81 83 VAL A O 1
ATOM 634 N N . TYR A 1 84 ? 3.872 0.634 -11.622 1.00 82.62 84 TYR A N 1
ATOM 635 C CA . TYR A 1 84 ? 3.921 0.119 -10.260 1.00 82.62 84 TYR A CA 1
ATOM 636 C C . TYR A 1 84 ? 2.831 0.730 -9.378 1.00 82.62 84 TYR A C 1
ATOM 638 O O . TYR A 1 84 ? 2.131 -0.014 -8.699 1.00 82.62 84 TYR A O 1
ATOM 646 N N . PHE A 1 85 ? 2.630 2.050 -9.427 1.00 82.31 85 PHE A N 1
ATOM 647 C CA . PHE A 1 85 ? 1.559 2.717 -8.680 1.00 82.31 85 PHE A CA 1
ATOM 648 C C . PHE A 1 85 ? 0.167 2.281 -9.152 1.00 82.31 85 PHE A C 1
ATOM 650 O O . PHE A 1 85 ? -0.704 2.035 -8.321 1.00 82.31 85 PHE A O 1
ATOM 657 N N . LYS A 1 86 ? -0.038 2.090 -10.463 1.00 82.19 86 LYS A N 1
ATOM 658 C CA . LYS A 1 86 ? -1.279 1.498 -10.992 1.00 82.19 86 LYS A CA 1
ATOM 659 C C . LYS A 1 86 ? -1.491 0.075 -10.476 1.00 82.19 86 LYS A C 1
ATOM 661 O O . LYS A 1 86 ? -2.586 -0.244 -10.030 1.00 82.19 86 LYS A O 1
ATOM 666 N N . ALA A 1 87 ? -0.449 -0.756 -10.470 1.00 79.69 87 ALA A N 1
ATOM 667 C CA . ALA A 1 87 ? -0.511 -2.107 -9.915 1.00 79.69 87 ALA A CA 1
ATOM 668 C C . ALA A 1 87 ? -0.829 -2.100 -8.409 1.00 79.69 87 ALA A C 1
ATOM 670 O O . ALA A 1 87 ? -1.612 -2.923 -7.951 1.00 79.69 87 ALA A O 1
ATOM 671 N N . VAL A 1 88 ? -0.279 -1.154 -7.641 1.00 81.44 88 VAL A N 1
ATOM 672 C CA . VAL A 1 88 ? -0.608 -0.970 -6.217 1.00 81.44 88 VAL A CA 1
ATOM 673 C C . VAL A 1 88 ? -2.068 -0.541 -6.035 1.00 81.44 88 VAL A C 1
ATOM 675 O O . VAL A 1 88 ? -2.747 -1.077 -5.165 1.00 81.44 88 VAL A O 1
ATOM 678 N N . ALA A 1 89 ? -2.588 0.355 -6.877 1.00 81.62 89 ALA A N 1
ATOM 679 C CA . ALA A 1 89 ? -3.995 0.761 -6.837 1.00 81.62 89 ALA A CA 1
ATOM 680 C C . ALA A 1 89 ? -4.945 -0.404 -7.175 1.00 81.62 89 ALA A C 1
ATOM 682 O O . ALA A 1 89 ? -5.928 -0.630 -6.472 1.00 81.62 89 ALA A O 1
ATOM 683 N N . VAL A 1 90 ? -4.610 -1.194 -8.200 1.00 79.25 90 VAL A N 1
ATOM 684 C CA . VAL A 1 90 ? -5.297 -2.453 -8.539 1.00 79.25 90 VAL A CA 1
ATOM 685 C C . VAL A 1 90 ? -5.254 -3.409 -7.346 1.00 79.25 90 VAL A C 1
ATOM 687 O O . VAL A 1 90 ? -6.276 -4.002 -6.998 1.00 79.25 90 VAL A O 1
ATOM 690 N N . ASN A 1 91 ? -4.110 -3.498 -6.662 1.00 79.69 91 ASN A N 1
ATOM 691 C CA . ASN A 1 91 ? -3.966 -4.344 -5.484 1.00 79.69 91 ASN A CA 1
ATOM 692 C C . ASN A 1 91 ? -4.797 -3.873 -4.280 1.00 79.69 91 ASN A C 1
ATOM 694 O O . ASN A 1 91 ? -5.196 -4.683 -3.449 1.00 79.69 91 ASN A O 1
ATOM 698 N N . ALA A 1 92 ? -5.049 -2.574 -4.160 1.00 78.06 92 ALA A N 1
ATOM 699 C CA . ALA A 1 92 ? -5.861 -2.036 -3.076 1.00 78.06 92 ALA A CA 1
ATOM 700 C C . ALA A 1 92 ? -7.366 -2.223 -3.330 1.00 78.06 92 ALA A C 1
ATOM 702 O O . ALA A 1 92 ? -8.129 -2.403 -2.384 1.00 78.06 92 ALA A O 1
ATOM 703 N N . LEU A 1 93 ? -7.796 -2.181 -4.596 1.00 74.81 93 LEU A N 1
ATOM 704 C CA . LEU A 1 93 ? -9.215 -2.142 -4.958 1.00 74.81 93 LEU A CA 1
ATOM 705 C C . LEU A 1 93 ? -9.835 -3.529 -5.201 1.00 74.81 93 LEU A C 1
ATOM 707 O O . LEU A 1 93 ? -11.044 -3.693 -5.044 1.00 74.81 93 LEU A O 1
ATOM 711 N N . LEU A 1 94 ? -9.039 -4.531 -5.597 1.00 67.38 94 LEU A N 1
ATOM 712 C CA . LEU A 1 94 ? -9.548 -5.851 -5.990 1.00 67.38 94 LEU A CA 1
ATOM 713 C C . LEU A 1 94 ? -9.398 -6.914 -4.880 1.00 67.38 94 LEU A C 1
ATOM 715 O O . LEU A 1 94 ? -8.283 -7.206 -4.443 1.00 67.38 94 LEU A O 1
ATOM 719 N N . PRO A 1 95 ? -10.483 -7.603 -4.475 1.00 59.25 95 PRO A N 1
ATOM 720 C CA . PRO A 1 95 ? -10.388 -8.777 -3.611 1.00 59.25 95 PRO A CA 1
ATOM 721 C C . PRO A 1 95 ? -9.697 -9.933 -4.363 1.00 59.25 95 PRO A C 1
ATOM 723 O O . PRO A 1 95 ? -10.238 -10.463 -5.330 1.00 59.25 95 PRO A O 1
ATOM 726 N N . GLY A 1 96 ? -8.490 -10.331 -3.932 1.00 60.31 96 GLY A N 1
ATOM 727 C CA . GLY A 1 96 ? -7.619 -11.304 -4.638 1.00 60.31 96 GLY A CA 1
ATOM 728 C C . GLY A 1 96 ? -6.371 -10.695 -5.306 1.00 60.31 96 GLY A C 1
ATOM 729 O O . GLY A 1 96 ? -5.644 -11.367 -6.036 1.00 60.31 96 GLY A O 1
ATOM 730 N N . ALA A 1 97 ? -6.137 -9.423 -5.012 1.00 54.19 97 ALA A N 1
ATOM 731 C CA . ALA A 1 97 ? -5.241 -8.459 -5.625 1.00 54.19 97 ALA A CA 1
ATOM 732 C C . ALA A 1 97 ? -3.812 -8.861 -6.003 1.00 54.19 97 ALA A C 1
ATOM 734 O O . ALA A 1 97 ? -3.368 -8.420 -7.053 1.00 54.19 97 ALA A O 1
ATOM 735 N N . VAL A 1 98 ? -3.094 -9.682 -5.227 1.00 54.69 98 VAL A N 1
ATOM 736 C CA . VAL A 1 98 ? -1.671 -9.980 -5.522 1.00 54.69 98 VAL A CA 1
ATOM 737 C C . VAL A 1 98 ? -1.490 -10.485 -6.964 1.00 54.69 98 VAL A C 1
ATOM 739 O O . VAL A 1 98 ? -0.578 -10.060 -7.663 1.00 54.69 98 VAL A O 1
ATOM 742 N N . VAL A 1 99 ? -2.444 -11.280 -7.459 1.00 57.47 99 VAL A N 1
ATOM 743 C CA . VAL A 1 99 ? -2.450 -11.773 -8.846 1.00 57.47 99 VAL A CA 1
ATOM 744 C C . VAL A 1 99 ? -2.726 -10.655 -9.861 1.00 57.47 99 VAL A C 1
ATOM 746 O O . VAL A 1 99 ? -2.153 -10.659 -10.944 1.00 57.47 99 VAL A O 1
ATOM 749 N N . GLY A 1 100 ? -3.572 -9.678 -9.528 1.00 60.47 100 GLY A N 1
ATOM 750 C CA . GLY A 1 100 ? -3.952 -8.577 -10.416 1.00 60.47 100 GLY A CA 1
ATOM 751 C C . GLY A 1 100 ? -2.816 -7.589 -10.673 1.00 60.47 100 GLY A C 1
ATOM 752 O O . GLY A 1 100 ? -2.586 -7.217 -11.821 1.00 60.47 100 GLY A O 1
ATOM 753 N N . GLY A 1 101 ? -2.073 -7.194 -9.636 1.00 62.44 101 GLY A N 1
ATOM 754 C CA . GLY A 1 101 ? -0.941 -6.275 -9.775 1.00 62.44 101 GLY A CA 1
ATOM 755 C C . GLY A 1 101 ? 0.241 -6.884 -10.528 1.00 62.44 101 GLY A C 1
ATOM 756 O O . GLY A 1 101 ? 0.820 -6.222 -11.391 1.00 62.44 101 GLY A O 1
ATOM 757 N N . ASP A 1 102 ? 0.574 -8.149 -10.257 1.00 72.19 102 ASP A N 1
ATOM 758 C CA . ASP A 1 102 ? 1.656 -8.841 -10.966 1.00 72.19 102 ASP A CA 1
ATOM 759 C C . ASP A 1 102 ? 1.265 -9.175 -12.412 1.00 72.19 102 ASP A C 1
ATOM 761 O O . ASP A 1 102 ? 2.066 -8.972 -13.327 1.00 72.19 102 ASP A O 1
ATOM 765 N N . MET A 1 103 ? 0.009 -9.567 -12.659 1.00 71.62 103 MET A N 1
ATOM 766 C CA . MET A 1 103 ? -0.503 -9.750 -14.020 1.00 71.62 103 MET A CA 1
ATOM 767 C C . MET A 1 103 ? -0.566 -8.423 -14.788 1.00 71.62 103 MET A C 1
ATOM 769 O O . MET A 1 103 ? -0.218 -8.391 -15.964 1.00 71.62 103 MET A O 1
ATOM 773 N N . PHE A 1 104 ? -0.936 -7.314 -14.137 1.00 71.25 104 PHE A N 1
ATOM 774 C CA . PHE A 1 104 ? -0.928 -5.982 -14.750 1.00 71.25 104 PHE A CA 1
ATOM 775 C C . PHE A 1 104 ? 0.488 -5.548 -15.145 1.00 71.25 104 PHE A C 1
ATOM 777 O O . PHE A 1 104 ? 0.685 -5.041 -16.249 1.00 71.25 104 PHE A O 1
ATOM 784 N N . ARG A 1 105 ? 1.489 -5.792 -14.286 1.00 68.50 105 ARG A N 1
ATOM 785 C CA . ARG A 1 105 ? 2.906 -5.532 -14.598 1.00 68.50 105 ARG A CA 1
ATOM 786 C C . ARG A 1 105 ? 3.397 -6.385 -15.765 1.00 68.50 105 ARG A C 1
ATOM 788 O O . ARG A 1 105 ? 4.037 -5.847 -16.664 1.00 68.50 105 ARG A O 1
ATOM 795 N N . ALA A 1 106 ? 3.074 -7.679 -15.772 1.00 72.69 106 ALA A N 1
ATOM 796 C CA . ALA A 1 106 ? 3.442 -8.591 -16.854 1.00 72.69 106 ALA A CA 1
ATOM 797 C C . ALA A 1 106 ? 2.776 -8.204 -18.187 1.00 72.69 106 ALA A C 1
ATOM 799 O O . ALA A 1 106 ? 3.433 -8.179 -19.224 1.00 72.69 106 ALA A O 1
ATOM 800 N N . TRP A 1 107 ? 1.494 -7.836 -18.157 1.00 76.44 107 TRP A N 1
ATOM 801 C CA . TRP A 1 107 ? 0.744 -7.417 -19.340 1.00 76.44 107 TRP A CA 1
ATOM 802 C C . TRP A 1 107 ? 1.241 -6.083 -19.909 1.00 76.44 107 TRP A C 1
ATOM 804 O O . TRP A 1 107 ? 1.461 -5.976 -21.112 1.00 76.44 107 TRP A O 1
ATOM 814 N N . GLN A 1 108 ? 1.486 -5.085 -19.053 1.00 73.25 108 GLN A N 1
ATOM 815 C CA . GLN A 1 108 ? 2.080 -3.807 -19.461 1.00 73.25 108 GLN A CA 1
ATOM 816 C C . GLN A 1 108 ? 3.483 -4.000 -20.050 1.00 73.25 108 GLN A C 1
ATOM 818 O O . GLN A 1 108 ? 3.811 -3.377 -21.053 1.00 73.25 108 GLN A O 1
ATOM 823 N N . LEU A 1 109 ? 4.303 -4.879 -19.463 1.00 71.56 109 LEU A N 1
ATOM 824 C CA . LEU A 1 109 ? 5.631 -5.187 -19.992 1.00 71.56 109 LEU A CA 1
ATOM 825 C C . LEU A 1 109 ? 5.557 -5.890 -21.356 1.00 71.56 109 LEU A C 1
ATOM 827 O O . LEU A 1 109 ? 6.347 -5.574 -22.237 1.00 71.56 109 LEU A O 1
ATOM 831 N N . HIS A 1 110 ? 4.593 -6.789 -21.561 1.00 74.56 110 HIS A N 1
ATOM 832 C CA . HIS A 1 110 ? 4.376 -7.430 -22.860 1.00 74.56 110 HIS A CA 1
ATOM 833 C C . HIS A 1 110 ? 3.882 -6.446 -23.932 1.00 74.56 110 HIS A C 1
ATOM 835 O O . HIS A 1 110 ? 4.272 -6.551 -25.090 1.00 74.56 110 HIS A O 1
ATOM 841 N N . ARG A 1 111 ? 3.032 -5.484 -23.550 1.00 73.75 111 ARG A N 1
ATOM 842 C CA . ARG A 1 111 ? 2.426 -4.515 -24.471 1.00 73.75 111 ARG A CA 1
ATOM 843 C C . ARG A 1 111 ? 3.359 -3.359 -24.845 1.00 73.75 111 ARG A C 1
ATOM 845 O O . ARG A 1 111 ? 3.384 -2.974 -26.008 1.00 73.75 111 ARG A O 1
ATOM 852 N N . ASP A 1 112 ? 4.106 -2.825 -23.878 1.00 67.31 112 ASP A N 1
ATOM 853 C CA . ASP A 1 112 ? 4.915 -1.607 -24.049 1.00 67.31 112 ASP A CA 1
ATOM 854 C C . ASP A 1 112 ? 6.438 -1.882 -24.029 1.00 67.31 112 ASP A C 1
ATOM 856 O O . ASP A 1 112 ? 7.224 -1.006 -24.378 1.00 67.31 112 ASP A O 1
ATOM 860 N N . GLY A 1 113 ? 6.878 -3.071 -23.589 1.00 56.94 113 GLY A N 1
ATOM 861 C CA . GLY A 1 113 ? 8.295 -3.435 -23.403 1.00 56.94 113 GLY A CA 1
ATOM 862 C C . GLY A 1 113 ? 8.947 -4.186 -24.571 1.00 56.94 113 GLY A C 1
ATOM 863 O O . GLY A 1 113 ? 10.118 -4.562 -24.465 1.00 56.94 113 GLY A O 1
ATOM 864 N N . CYS A 1 114 ? 8.208 -4.395 -25.664 1.00 49.28 114 CYS A N 1
ATOM 865 C CA . CYS A 1 114 ? 8.697 -4.915 -26.942 1.00 49.28 114 CYS A CA 1
ATOM 866 C C . CYS A 1 114 ? 8.476 -3.864 -28.042 1.00 49.28 114 CYS A C 1
ATOM 868 O O . CYS A 1 114 ? 7.584 -4.008 -28.876 1.00 49.28 114 CYS A O 1
ATOM 870 N N . ALA A 1 115 ? 9.277 -2.801 -28.013 1.00 44.50 115 ALA A N 1
ATOM 871 C CA . ALA A 1 115 ? 9.512 -1.914 -29.149 1.00 44.50 115 ALA A CA 1
ATOM 872 C C . ALA A 1 115 ? 11.019 -1.847 -29.415 1.00 44.50 115 ALA A C 1
ATOM 874 O O . ALA A 1 115 ? 11.784 -1.788 -28.421 1.00 44.50 115 ALA A O 1
#

Foldseek 3Di:
DVVVVVVVVVVCCLVVVVVVVVVVVCVVVDVVVVVVCVVPDDPVVVVVVVVVVLVVLLVVLVVVQVVVVVVVWDDDSVVSSVLSVVLVVQLVPDSVRVCSSVVSVVVCCVVPRPD

Radius of gyration: 19.58 Å; chains: 1; bounding box: 40×47×50 Å

pLDDT: mean 80.92, std 11.12, range [44.5, 94.0]

Secondary structure (DSSP, 8-state):
-HHHHHHHHHHHHHHHHHHHHHHHHHHHH-HHHHHHHHHT--HHHHHHHHHHHHHHHHHHHHHHHHHHHHTT----HHHHHHHHHHHHHHHHHSTTTHHHHHHHHHHHHHHHS--